Protein AF-A0A3S5IT60-F1 (afdb_monomer)

Nearest PDB structures (foldseek):
  2yw8-assembly1_A  TM=8.093E-01  e=1.150E-02  Homo sapiens
  1joc-assembly1_B  TM=5.640E-01  e=8.334E-03  Homo sapiens
  1x4u-assembly1_A  TM=7.036E-01  e=2.835E-02  Homo sapiens
  3zyq-assembly1_A  TM=5.484E-01  e=6.440E-03  Homo sapiens
  1dvp-assembly1_A-2  TM=5.156E-01  e=5.308E-03  Drosophila melanogaster

Secondary structure (DSSP, 8-state):
------HHHHHHHHHHHTTT--PPPGGGGGGS---SB-TTT-PBP-SSS--EE-TTT--EE-TTTEEEETTTTTEEEEHHHHHHHHHHHHHHHH---HHHHHHHHHHHHHT-----HHHHHHHHHHHHHHTT-

pLDDT: mean 73.01, std 16.6, range [34.28, 94.5]

Foldseek 3Di:
DDDDDDPVNVLVLLVLLCVVQDFDDPVCLVVDDDDQAAPQPRHGQDPVFAWAAARRPRDTHTPQQWDQDVSVVRHTHGLVVSVVSNLVSCCVPVVDDNVVVVVVVVVVVVVDDPPRSSVVVCCCVVVVVVVND

Structure (mmCIF, N/CA/C/O backbone):
data_AF-A0A3S5IT60-F1
#
_entry.id   AF-A0A3S5IT60-F1
#
loop_
_atom_site.group_PDB
_atom_site.id
_atom_site.type_symbol
_atom_site.label_atom_id
_atom_site.label_alt_id
_atom_site.label_comp_id
_atom_site.label_asym_id
_atom_site.label_entity_id
_atom_site.label_seq_id
_atom_site.pdbx_PDB_ins_code
_atom_site.Cartn_x
_atom_site.Cartn_y
_atom_site.Cartn_z
_atom_site.occupancy
_atom_site.B_iso_or_equiv
_atom_site.auth_seq_id
_atom_site.auth_comp_id
_atom_site.auth_asym_id
_atom_site.auth_atom_id
_atom_site.pdbx_PDB_model_num
ATOM 1 N N . MET A 1 1 ? 8.273 -21.907 -28.171 1.00 40.84 1 MET A N 1
ATOM 2 C CA . MET A 1 1 ? 9.528 -21.850 -27.393 1.00 40.84 1 MET A CA 1
ATOM 3 C C . MET A 1 1 ? 9.238 -20.989 -26.176 1.00 40.84 1 MET A C 1
ATOM 5 O O . MET A 1 1 ? 9.104 -19.785 -26.336 1.00 40.84 1 MET A O 1
ATOM 9 N N . GLY A 1 2 ? 8.970 -21.605 -25.023 1.00 52.47 2 GLY A N 1
ATOM 10 C CA . GLY A 1 2 ? 8.667 -20.878 -23.788 1.00 52.47 2 GLY A CA 1
ATOM 11 C C . GLY A 1 2 ? 9.967 -20.531 -23.072 1.00 52.47 2 GLY A C 1
ATOM 12 O O . GLY A 1 2 ? 10.777 -21.423 -22.837 1.00 52.47 2 GLY A O 1
ATOM 13 N N . ALA A 1 3 ? 10.191 -19.252 -22.785 1.00 51.38 3 ALA A N 1
ATOM 14 C CA . ALA A 1 3 ? 11.308 -18.826 -21.955 1.00 51.38 3 ALA A CA 1
ATOM 15 C C . ALA A 1 3 ? 11.000 -19.206 -20.501 1.00 51.38 3 ALA A C 1
ATOM 17 O O . ALA A 1 3 ? 10.030 -18.719 -19.924 1.00 51.38 3 ALA A O 1
ATOM 18 N N . THR A 1 4 ? 11.797 -20.097 -19.919 1.00 51.62 4 THR A N 1
ATOM 19 C CA . THR A 1 4 ? 11.739 -20.399 -18.488 1.00 51.62 4 THR A CA 1
ATOM 20 C C . THR A 1 4 ? 12.395 -19.252 -17.732 1.00 51.62 4 THR A C 1
ATOM 22 O O . THR A 1 4 ? 13.619 -19.132 -17.739 1.00 51.62 4 THR A O 1
ATOM 25 N N . VAL A 1 5 ? 11.582 -18.395 -17.119 1.00 53.34 5 VAL A N 1
ATOM 26 C CA . VAL A 1 5 ? 12.058 -17.363 -16.191 1.00 53.34 5 VAL A CA 1
ATOM 27 C C . VAL A 1 5 ? 12.486 -18.059 -14.905 1.00 53.34 5 VAL A C 1
ATOM 29 O O . VAL A 1 5 ? 11.753 -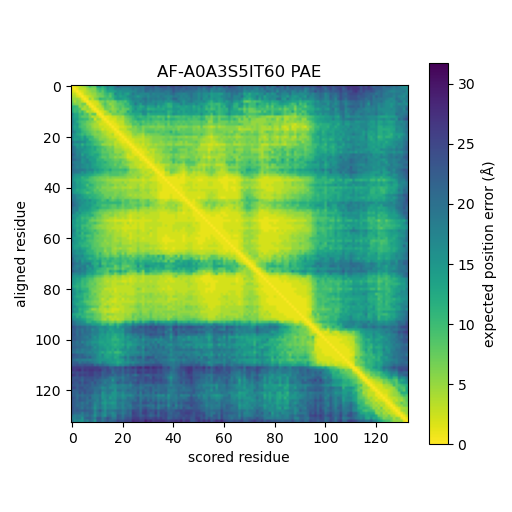18.879 -14.353 1.00 53.34 5 VAL A O 1
ATOM 32 N N . THR A 1 6 ? 13.693 -17.770 -14.441 1.00 63.62 6 THR A N 1
ATOM 33 C CA . THR A 1 6 ? 14.234 -18.373 -13.220 1.00 63.62 6 THR A CA 1
ATOM 34 C C . THR A 1 6 ? 13.696 -17.641 -11.985 1.00 63.62 6 THR A C 1
ATOM 36 O O . THR A 1 6 ? 13.493 -16.428 -12.010 1.00 63.62 6 THR A O 1
ATOM 39 N N . ALA A 1 7 ? 13.484 -18.340 -10.860 1.00 60.50 7 ALA A N 1
ATOM 40 C CA . ALA A 1 7 ? 12.960 -17.737 -9.620 1.00 60.50 7 ALA A CA 1
ATOM 41 C C . ALA A 1 7 ? 13.767 -16.505 -9.142 1.00 60.50 7 ALA A C 1
ATOM 43 O O . ALA A 1 7 ? 13.221 -15.584 -8.537 1.00 60.50 7 ALA A O 1
ATOM 44 N N . GLN A 1 8 ? 15.055 -16.451 -9.478 1.00 60.12 8 GLN A N 1
ATOM 45 C CA . GLN A 1 8 ? 15.974 -15.367 -9.131 1.00 60.12 8 GLN A CA 1
ATOM 46 C C . GLN A 1 8 ? 15.670 -14.048 -9.876 1.00 60.12 8 GLN A C 1
ATOM 48 O O . GLN A 1 8 ? 15.877 -12.961 -9.330 1.00 60.12 8 GLN A O 1
ATOM 53 N N . GLU A 1 9 ? 15.116 -14.124 -11.090 1.00 60.84 9 GLU A N 1
ATOM 54 C CA . GLU A 1 9 ? 14.685 -12.953 -11.874 1.00 60.84 9 GLU A CA 1
ATOM 55 C C . GLU A 1 9 ? 13.394 -12.338 -11.310 1.00 60.84 9 GLU A C 1
ATOM 57 O O . GLU A 1 9 ? 13.208 -11.120 -11.329 1.00 60.84 9 GLU A O 1
ATOM 62 N N . THR A 1 10 ? 12.515 -13.160 -10.728 1.00 58.47 10 THR A N 1
ATOM 63 C CA . THR A 1 10 ? 11.284 -12.658 -10.095 1.00 58.47 10 THR A CA 1
ATOM 64 C C . THR A 1 10 ? 11.574 -11.880 -8.810 1.00 58.47 10 THR A C 1
ATOM 66 O O . THR A 1 10 ? 10.928 -10.867 -8.533 1.00 58.47 10 THR A O 1
ATOM 69 N N . GLU A 1 11 ? 12.600 -12.288 -8.053 1.00 59.59 11 GLU A N 1
ATOM 70 C CA . GLU A 1 11 ? 12.967 -11.616 -6.806 1.00 59.59 11 GLU A CA 1
ATOM 71 C C . GLU A 1 11 ? 13.505 -10.196 -7.052 1.00 59.59 11 GLU A C 1
ATOM 73 O O . GLU A 1 11 ? 13.165 -9.242 -6.341 1.00 59.59 11 GLU A O 1
ATOM 78 N N . THR A 1 12 ? 14.284 -10.045 -8.124 1.00 66.12 12 THR A N 1
ATOM 79 C CA . THR A 1 12 ? 14.870 -8.772 -8.554 1.00 66.12 12 THR A CA 1
ATOM 80 C C . THR A 1 12 ? 13.831 -7.816 -9.138 1.00 66.12 12 THR A C 1
ATOM 82 O O . THR A 1 12 ? 13.889 -6.618 -8.850 1.00 66.12 12 THR A O 1
ATOM 85 N N . ALA A 1 13 ? 12.839 -8.320 -9.880 1.00 67.94 13 ALA A N 1
ATOM 86 C CA . ALA A 1 13 ? 11.760 -7.495 -10.421 1.00 67.94 13 ALA A CA 1
ATOM 87 C C . ALA A 1 13 ? 10.913 -6.834 -9.314 1.00 67.94 13 ALA A C 1
ATOM 89 O O . ALA A 1 13 ? 10.675 -5.626 -9.361 1.00 67.94 13 ALA A O 1
ATOM 90 N N . GLU A 1 14 ? 10.515 -7.576 -8.270 1.00 65.81 14 GLU A N 1
ATOM 91 C CA . GLU A 1 14 ? 9.751 -6.986 -7.157 1.00 65.81 14 GLU A CA 1
ATOM 92 C C . GLU A 1 14 ? 10.572 -5.954 -6.371 1.00 65.81 14 GLU A C 1
ATOM 94 O O . GLU A 1 14 ? 10.040 -4.920 -5.967 1.00 65.81 14 GLU A O 1
ATOM 99 N N . ALA A 1 15 ? 11.866 -6.207 -6.144 1.00 72.75 15 ALA A N 1
ATOM 100 C CA . ALA A 1 15 ? 12.739 -5.245 -5.473 1.00 72.75 15 ALA A CA 1
ATOM 101 C C . ALA A 1 15 ? 12.848 -3.935 -6.271 1.00 72.75 15 ALA A C 1
ATOM 103 O O . ALA A 1 15 ? 12.802 -2.853 -5.682 1.00 72.75 15 ALA A O 1
ATOM 104 N N . ALA A 1 16 ? 12.907 -4.027 -7.602 1.00 78.62 16 ALA A N 1
ATOM 105 C CA . ALA A 1 16 ? 12.961 -2.870 -8.484 1.00 78.62 16 ALA A CA 1
ATOM 106 C C . ALA A 1 16 ? 11.662 -2.044 -8.466 1.00 78.62 16 ALA A C 1
ATOM 108 O O . ALA A 1 16 ? 11.730 -0.815 -8.544 1.00 78.62 16 ALA A O 1
ATOM 109 N N . VAL A 1 17 ? 10.489 -2.673 -8.284 1.00 77.06 17 VAL A N 1
ATOM 110 C CA . VAL A 1 17 ? 9.199 -1.955 -8.191 1.00 77.06 17 VAL A CA 1
ATOM 111 C C . VAL A 1 17 ? 9.213 -0.903 -7.087 1.00 77.06 17 VAL A C 1
ATOM 113 O O . VAL A 1 17 ? 8.705 0.204 -7.262 1.00 77.06 17 VAL A O 1
ATOM 116 N N . PHE A 1 18 ? 9.830 -1.232 -5.958 1.00 77.75 18 PHE A N 1
ATOM 117 C CA . PHE A 1 18 ? 9.887 -0.346 -4.803 1.00 77.75 18 PHE A CA 1
ATOM 118 C C . PHE A 1 18 ? 11.218 0.388 -4.650 1.00 77.75 18 PHE A C 1
ATOM 120 O O . PHE A 1 18 ? 11.451 1.031 -3.625 1.00 77.75 18 PHE A O 1
ATOM 127 N N . ASP A 1 19 ? 12.102 0.294 -5.637 1.00 80.50 19 ASP A N 1
ATOM 128 C CA . ASP A 1 19 ? 13.351 1.036 -5.611 1.00 80.50 19 ASP A CA 1
ATOM 129 C C . ASP A 1 19 ? 13.073 2.554 -5.550 1.00 80.50 19 ASP A C 1
ATOM 131 O O . ASP A 1 19 ? 12.202 3.075 -6.249 1.00 80.50 19 ASP A O 1
ATOM 135 N N . GLY A 1 20 ? 13.754 3.245 -4.634 1.00 77.88 20 GLY A N 1
ATOM 136 C CA . GLY A 1 20 ? 13.501 4.650 -4.287 1.00 77.88 20 GLY A CA 1
ATOM 137 C C . GLY A 1 20 ? 12.342 4.913 -3.310 1.00 77.88 20 GLY A C 1
ATOM 138 O O . GLY A 1 20 ? 12.208 6.033 -2.815 1.00 77.88 20 GLY A O 1
ATOM 139 N N . VAL A 1 21 ? 11.522 3.915 -2.961 1.00 81.56 21 VAL A N 1
ATOM 140 C CA . VAL A 1 21 ? 10.470 4.076 -1.944 1.00 81.56 21 VAL A CA 1
ATOM 141 C C . VAL A 1 21 ? 11.078 3.867 -0.562 1.00 81.56 21 VAL A C 1
ATOM 143 O O . VAL A 1 21 ? 11.485 2.762 -0.211 1.00 81.56 21 VAL A O 1
ATOM 146 N N . VAL A 1 22 ? 11.114 4.917 0.260 1.00 82.69 22 VAL A N 1
ATOM 147 C CA . VAL A 1 22 ? 11.595 4.820 1.646 1.00 82.69 22 VAL A CA 1
ATOM 148 C C . VAL A 1 22 ? 10.433 4.404 2.555 1.00 82.69 22 VAL A C 1
ATOM 150 O O . VAL A 1 22 ? 9.494 5.183 2.735 1.00 82.69 22 VAL A O 1
ATOM 153 N N . PRO A 1 23 ? 10.456 3.199 3.159 1.00 82.06 23 PRO A N 1
ATOM 154 C CA . PRO A 1 23 ? 9.400 2.792 4.069 1.00 82.06 23 PRO A CA 1
ATOM 155 C C . PRO A 1 23 ? 9.397 3.667 5.324 1.00 82.06 23 PRO A C 1
ATOM 157 O O . PRO A 1 23 ? 10.436 3.889 5.945 1.00 82.06 23 PRO A O 1
ATOM 160 N N . LEU A 1 24 ? 8.211 4.058 5.779 1.00 84.75 24 LEU A N 1
ATOM 161 C CA . LEU A 1 24 ? 8.016 4.692 7.072 1.00 84.75 24 LEU A CA 1
ATOM 162 C C . LEU A 1 24 ? 8.524 3.795 8.204 1.00 84.75 24 LEU A C 1
ATOM 164 O O . LEU A 1 24 ? 8.148 2.615 8.348 1.00 84.75 24 LEU A O 1
ATOM 168 N N . ASP A 1 25 ? 9.341 4.406 9.061 1.00 84.38 25 ASP A N 1
ATOM 169 C CA . ASP A 1 25 ? 9.777 3.809 10.313 1.00 84.38 25 ASP A CA 1
ATOM 170 C C . ASP A 1 25 ? 8.559 3.546 11.214 1.00 84.38 25 ASP A C 1
ATOM 172 O O . ASP A 1 25 ? 7.595 4.312 11.266 1.00 84.38 25 ASP A O 1
ATOM 176 N N . ARG A 1 26 ? 8.612 2.452 11.979 1.00 79.31 26 ARG A N 1
ATOM 177 C CA . ARG A 1 26 ? 7.598 2.125 12.986 1.00 79.31 26 ARG A CA 1
ATOM 178 C C . ARG A 1 26 ? 7.411 3.261 14.003 1.00 79.31 26 ARG A C 1
ATOM 180 O O . ARG A 1 26 ? 6.302 3.421 14.503 1.00 79.31 26 ARG A O 1
ATOM 187 N N . LYS A 1 27 ? 8.450 4.055 14.282 1.00 83.88 27 LYS A N 1
ATOM 188 C CA . LYS A 1 27 ? 8.384 5.228 15.170 1.00 83.88 27 LYS A CA 1
ATOM 189 C C . LYS A 1 27 ? 7.503 6.353 14.613 1.00 83.88 27 LYS A C 1
ATOM 191 O O . LYS A 1 27 ? 6.889 7.078 15.390 1.00 83.88 27 LYS A O 1
ATOM 196 N N . ALA A 1 28 ? 7.384 6.478 13.289 1.00 84.50 28 ALA A N 1
ATOM 197 C CA . ALA A 1 28 ? 6.565 7.515 12.656 1.00 84.50 28 ALA A CA 1
ATOM 198 C C . ALA A 1 28 ? 5.056 7.271 12.838 1.00 84.50 28 ALA A C 1
ATOM 200 O O . ALA A 1 28 ? 4.260 8.207 12.819 1.00 84.50 28 ALA A O 1
ATOM 201 N N . PHE A 1 29 ? 4.650 6.025 13.090 1.00 82.75 29 PHE A N 1
ATOM 202 C CA . PHE A 1 29 ? 3.245 5.644 13.224 1.00 82.75 29 PHE A CA 1
ATOM 203 C C . PHE A 1 29 ? 2.532 6.264 14.424 1.00 82.75 29 PHE A C 1
ATOM 205 O O . PHE A 1 29 ? 1.329 6.505 14.343 1.00 82.75 29 PHE A O 1
ATOM 212 N N . GLY A 1 30 ? 3.248 6.598 15.498 1.00 79.12 30 GLY A N 1
ATOM 213 C CA . GLY A 1 30 ? 2.641 7.268 16.650 1.00 79.12 30 GLY A CA 1
ATOM 214 C C . GLY A 1 30 ? 2.011 8.625 16.313 1.00 79.12 30 GLY A C 1
ATOM 215 O O . GLY A 1 30 ? 1.128 9.069 17.033 1.00 79.12 30 GLY A O 1
ATOM 216 N N . LYS A 1 31 ? 2.428 9.260 15.208 1.00 83.31 31 LYS A N 1
ATOM 217 C CA . LYS A 1 31 ? 1.959 10.589 14.789 1.00 83.31 31 LYS A CA 1
ATOM 218 C C . LYS A 1 31 ? 0.756 10.557 13.842 1.00 83.31 31 LYS A C 1
ATOM 220 O O . LYS A 1 31 ? 0.187 11.602 13.557 1.00 83.31 31 LYS A O 1
ATOM 225 N N . ILE A 1 32 ? 0.390 9.382 13.332 1.00 81.50 32 ILE A N 1
ATOM 226 C CA . ILE A 1 32 ? -0.679 9.245 12.337 1.00 81.50 32 ILE A CA 1
ATOM 227 C C . ILE A 1 32 ? -1.991 8.939 13.066 1.00 81.50 32 ILE A C 1
ATOM 229 O O . ILE A 1 32 ? -2.000 7.992 13.869 1.00 81.50 32 ILE A O 1
ATOM 233 N N . PRO A 1 33 ? -3.077 9.688 12.786 1.00 82.12 33 PRO A N 1
ATOM 234 C CA . PRO A 1 33 ? -4.378 9.471 13.402 1.00 82.12 33 PRO A CA 1
ATOM 235 C C . PRO A 1 33 ? -4.825 8.017 13.276 1.00 82.12 33 PRO A C 1
ATOM 237 O O . PRO A 1 33 ? -4.734 7.403 12.212 1.00 82.12 33 PRO A O 1
ATOM 240 N N . GLN A 1 34 ? -5.308 7.458 14.382 1.00 79.56 34 GLN A N 1
ATOM 241 C CA . GLN A 1 34 ? -5.911 6.132 14.380 1.00 79.56 34 GLN A CA 1
ATOM 242 C C . GLN A 1 34 ? -7.344 6.272 13.879 1.00 79.56 34 GLN A C 1
ATOM 244 O O . GLN A 1 34 ? -8.212 6.762 14.598 1.00 79.56 34 GLN A O 1
ATOM 249 N N . LEU A 1 35 ? -7.588 5.859 12.640 1.00 85.94 35 LEU A N 1
ATOM 250 C CA . LEU A 1 35 ? -8.948 5.736 12.132 1.00 85.94 35 LEU A CA 1
ATOM 251 C C . LEU A 1 35 ? -9.630 4.536 12.791 1.00 85.94 35 LEU A C 1
ATOM 253 O O . LEU A 1 35 ? -8.990 3.522 13.067 1.00 85.94 35 LEU A O 1
ATOM 257 N N . THR A 1 36 ? -10.937 4.643 13.015 1.00 92.44 36 THR A N 1
ATOM 258 C CA . THR A 1 36 ? -11.783 3.548 13.513 1.00 92.44 36 THR A CA 1
ATOM 259 C C . THR A 1 36 ? -12.359 2.698 12.383 1.00 92.44 36 THR A C 1
ATOM 261 O O . THR A 1 36 ? -13.053 1.726 12.653 1.00 92.44 36 THR A O 1
ATOM 264 N N . PHE A 1 37 ? -12.068 3.026 11.121 1.00 93.62 37 PHE A N 1
ATOM 265 C CA . PHE A 1 37 ? -12.516 2.299 9.936 1.00 93.62 37 PHE A CA 1
ATOM 266 C C . PHE A 1 37 ? -11.435 2.265 8.852 1.00 93.62 37 PHE A C 1
ATOM 268 O O . PHE A 1 37 ? -10.533 3.100 8.815 1.00 93.62 37 PHE A O 1
ATOM 275 N N . CYS A 1 38 ? -11.536 1.289 7.952 1.00 92.31 38 CYS A N 1
ATOM 276 C CA . CYS A 1 38 ? 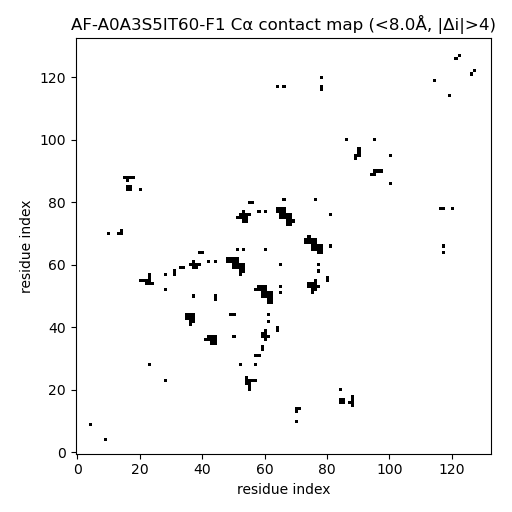-10.665 1.160 6.792 1.00 92.31 38 CYS A CA 1
ATOM 277 C C . CYS A 1 38 ? -11.081 2.162 5.701 1.00 92.31 38 CYS A C 1
ATOM 279 O O . CYS A 1 38 ? -12.222 2.073 5.247 1.00 92.31 38 CYS A O 1
ATOM 281 N N . PRO A 1 39 ? -10.185 3.034 5.207 1.00 88.38 39 PRO A N 1
ATOM 282 C CA . PRO A 1 39 ? -10.536 4.041 4.201 1.00 88.38 39 PRO A CA 1
ATOM 283 C C . PRO A 1 39 ? -10.983 3.417 2.868 1.00 88.38 39 PRO A C 1
ATOM 285 O O . PRO A 1 39 ? -11.924 3.905 2.256 1.00 88.38 39 PRO A O 1
ATOM 288 N N . ASP A 1 40 ? -10.390 2.285 2.471 1.00 86.69 40 ASP A N 1
ATOM 289 C CA . ASP A 1 40 ? -10.703 1.635 1.189 1.00 86.69 40 ASP A CA 1
ATOM 290 C C . ASP A 1 40 ? -12.085 0.964 1.133 1.00 86.69 40 ASP A C 1
ATOM 292 O O . ASP A 1 40 ? -12.724 0.944 0.086 1.00 86.69 40 ASP A O 1
ATOM 296 N N . CYS A 1 41 ? -12.541 0.350 2.230 1.00 89.94 41 CYS A N 1
ATOM 297 C CA . CYS A 1 41 ? -13.770 -0.462 2.232 1.00 89.94 41 CYS A CA 1
ATOM 298 C C . CYS A 1 41 ? -14.825 -0.013 3.247 1.00 89.94 41 CYS A C 1
ATOM 300 O O . CYS A 1 41 ? -15.869 -0.650 3.356 1.00 89.94 41 CYS A O 1
ATOM 302 N N . GLY A 1 42 ? -14.542 1.017 4.048 1.00 91.00 42 GLY A N 1
ATOM 303 C CA . GLY A 1 42 ? -15.435 1.532 5.089 1.00 91.00 42 GLY A CA 1
ATOM 304 C C . GLY A 1 42 ? -15.638 0.609 6.298 1.00 91.00 42 GLY A C 1
ATOM 305 O O . GLY A 1 42 ? -16.348 0.975 7.229 1.00 91.00 42 GLY A O 1
ATOM 306 N N . ARG A 1 43 ? -15.031 -0.588 6.329 1.00 90.88 43 ARG A N 1
ATOM 307 C CA . ARG A 1 43 ? -15.206 -1.539 7.438 1.00 90.88 43 ARG A CA 1
ATOM 308 C C . ARG A 1 43 ? -14.607 -0.981 8.732 1.00 90.88 43 ARG A C 1
ATOM 310 O O . ARG A 1 43 ? -13.422 -0.653 8.757 1.00 90.88 43 ARG A O 1
ATOM 317 N N . LEU A 1 44 ? -15.405 -0.951 9.799 1.00 94.50 44 LEU A N 1
ATOM 318 C CA . LEU A 1 44 ? -14.961 -0.584 11.145 1.00 94.50 44 LEU A CA 1
ATOM 319 C C . LEU A 1 44 ? -13.890 -1.557 11.660 1.00 94.50 44 LEU A C 1
ATOM 321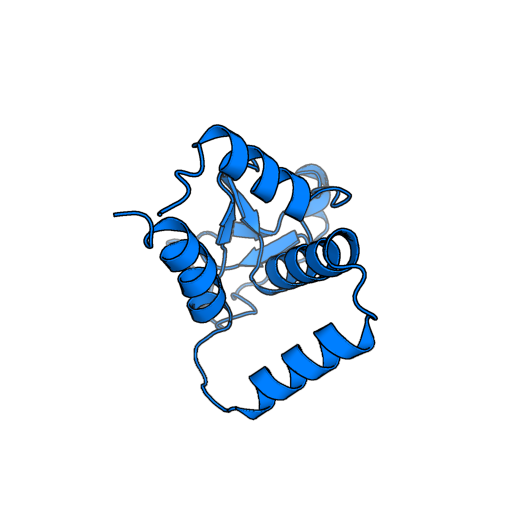 O O . LEU A 1 44 ? -13.963 -2.768 11.441 1.00 94.50 44 LEU A O 1
ATOM 325 N N . PHE A 1 45 ? -12.891 -1.017 12.347 1.00 93.75 45 PHE A N 1
ATOM 326 C CA . PHE A 1 45 ? -11.920 -1.794 13.096 1.00 93.75 45 PHE A CA 1
ATOM 327 C C . PHE A 1 45 ? -12.520 -2.152 14.453 1.00 93.75 45 PHE A C 1
ATOM 329 O O . PHE A 1 45 ? -12.802 -1.282 15.273 1.00 93.75 45 PHE A O 1
ATOM 336 N N . ASP A 1 46 ? -12.706 -3.447 14.676 1.00 90.50 46 ASP A N 1
ATOM 337 C CA . ASP A 1 46 ? -13.123 -4.023 15.948 1.00 90.50 46 ASP A CA 1
ATOM 338 C C . ASP A 1 46 ? -11.968 -4.820 16.585 1.00 90.50 46 ASP A C 1
ATOM 340 O O . ASP A 1 46 ? -10.844 -4.867 16.074 1.00 90.50 46 ASP A O 1
ATOM 344 N N . VAL A 1 47 ? -12.239 -5.471 17.718 1.00 85.62 47 VAL A N 1
ATOM 345 C CA . VAL A 1 47 ? -11.247 -6.271 18.459 1.00 85.62 47 VAL A CA 1
ATOM 346 C C . VAL A 1 47 ? -10.681 -7.427 17.613 1.00 85.62 47 VAL A C 1
ATOM 348 O O . VAL A 1 47 ? -9.523 -7.820 17.789 1.00 85.62 47 VAL A O 1
ATOM 351 N N . PHE A 1 48 ? -11.459 -7.942 16.655 1.00 87.44 48 PHE A N 1
ATOM 352 C CA . PHE A 1 48 ? -11.062 -9.034 15.761 1.00 87.44 48 PHE A CA 1
ATOM 353 C C . PHE A 1 48 ? -10.334 -8.536 14.504 1.00 87.44 48 PHE A C 1
ATOM 355 O O . PHE A 1 48 ? -9.521 -9.252 13.912 1.00 87.44 48 PHE A O 1
ATOM 362 N N . THR A 1 49 ? -10.565 -7.286 14.115 1.00 86.06 49 THR A N 1
ATOM 363 C CA . THR A 1 49 ? -10.052 -6.670 12.894 1.00 86.06 49 THR A CA 1
ATOM 364 C C . THR A 1 49 ? -8.946 -5.684 13.238 1.00 86.06 49 THR A C 1
ATOM 366 O O . THR A 1 49 ? -9.087 -4.470 13.098 1.00 86.06 49 THR A O 1
ATOM 369 N N . ARG A 1 50 ? -7.794 -6.219 13.658 1.00 88.44 50 ARG A N 1
ATOM 370 C CA . ARG A 1 50 ? -6.614 -5.393 13.954 1.00 88.44 50 ARG A CA 1
ATOM 371 C C . ARG A 1 50 ? -6.158 -4.625 12.699 1.00 88.44 50 ARG A C 1
ATOM 373 O O . ARG A 1 50 ? -5.850 -5.273 11.688 1.00 88.44 50 ARG A O 1
ATOM 380 N N . PRO A 1 51 ? -6.062 -3.284 12.749 1.00 91.69 51 PRO A N 1
ATOM 381 C CA . PRO A 1 51 ? -5.607 -2.493 11.614 1.00 91.69 51 PRO A CA 1
ATOM 382 C C . PRO A 1 51 ? -4.138 -2.783 11.288 1.00 91.69 51 PRO A C 1
ATOM 384 O O . PRO A 1 51 ? -3.295 -2.954 12.173 1.00 91.69 51 PRO A O 1
ATOM 387 N N . ARG A 1 52 ? -3.818 -2.815 9.994 1.00 91.75 52 ARG A N 1
ATOM 388 C CA . ARG A 1 52 ? -2.455 -2.916 9.459 1.00 91.75 52 ARG A CA 1
ATOM 389 C C . ARG A 1 52 ? -2.074 -1.578 8.856 1.00 91.75 52 ARG A C 1
ATOM 391 O O . ARG A 1 52 ? -2.839 -1.024 8.080 1.00 91.75 52 ARG A O 1
ATOM 398 N N . ARG A 1 53 ? -0.896 -1.063 9.197 1.00 91.81 53 ARG A N 1
ATOM 399 C CA . ARG A 1 53 ? -0.451 0.246 8.708 1.00 91.81 53 ARG A CA 1
ATOM 400 C C . ARG A 1 53 ? 0.365 0.111 7.438 1.00 91.81 53 ARG A C 1
ATOM 402 O O . ARG A 1 53 ? 1.359 -0.609 7.460 1.00 91.81 53 ARG A O 1
ATOM 409 N N . CYS A 1 54 ? -0.017 0.814 6.377 1.00 92.44 54 CYS A N 1
ATOM 410 C CA . CYS A 1 54 ? 0.781 0.883 5.159 1.00 92.44 54 CYS A CA 1
ATOM 411 C C . CYS A 1 54 ? 2.198 1.381 5.488 1.00 92.44 54 CYS A C 1
ATOM 413 O O . CYS A 1 54 ? 2.368 2.370 6.193 1.00 92.44 54 CYS A O 1
ATOM 415 N N . ARG A 1 55 ? 3.239 0.720 4.982 1.00 91.12 55 ARG A N 1
ATOM 416 C CA . ARG A 1 55 ? 4.624 1.167 5.182 1.00 91.12 55 ARG A CA 1
ATOM 417 C C . ARG A 1 55 ? 5.023 2.357 4.322 1.00 91.12 55 ARG A C 1
ATOM 419 O O . ARG A 1 55 ? 6.104 2.872 4.542 1.00 91.12 55 ARG A O 1
ATOM 426 N N . VAL A 1 56 ? 4.183 2.793 3.394 1.00 90.75 56 VAL A N 1
ATOM 427 C CA . VAL A 1 56 ? 4.467 3.936 2.523 1.00 90.75 56 VAL A CA 1
ATOM 428 C C . VAL A 1 56 ? 3.754 5.184 3.043 1.00 90.75 56 VAL A C 1
ATOM 430 O O . VAL A 1 56 ? 4.421 6.129 3.438 1.00 90.75 56 VAL A O 1
ATOM 433 N N . CYS A 1 57 ? 2.420 5.172 3.147 1.00 91.19 57 CYS A N 1
ATOM 434 C CA . CYS A 1 57 ? 1.655 6.326 3.648 1.00 91.19 57 CYS A CA 1
ATOM 435 C C . CYS A 1 57 ? 1.356 6.286 5.158 1.00 91.19 57 CYS A C 1
ATOM 437 O O . CYS A 1 57 ? 1.074 7.316 5.760 1.00 91.19 57 CYS A O 1
ATOM 439 N N . GLY A 1 58 ? 1.412 5.110 5.795 1.00 92.06 58 GLY A N 1
ATOM 440 C CA . GLY A 1 58 ? 1.148 4.956 7.231 1.00 92.06 58 GLY A CA 1
ATOM 441 C C . GLY A 1 58 ? -0.323 4.805 7.627 1.00 92.06 58 GLY A C 1
ATOM 442 O O . GLY A 1 58 ? -0.600 4.573 8.809 1.00 92.06 58 GLY A O 1
ATOM 443 N N . GLU A 1 59 ? -1.246 4.869 6.664 1.00 92.44 59 GLU A N 1
ATOM 444 C CA . GLU A 1 59 ? -2.684 4.680 6.875 1.00 92.44 59 GLU A CA 1
ATOM 445 C C . GLU A 1 59 ? -3.023 3.289 7.413 1.00 92.44 59 GLU A 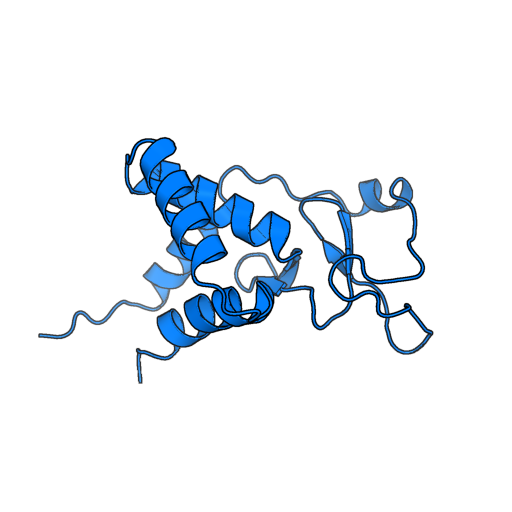C 1
ATOM 447 O O . GLU A 1 59 ? -2.384 2.290 7.068 1.00 92.44 59 GLU A O 1
ATOM 452 N N . ALA A 1 60 ? -4.053 3.226 8.257 1.00 93.00 60 ALA A N 1
ATOM 453 C CA . ALA A 1 60 ? -4.578 1.995 8.830 1.00 93.00 60 ALA A CA 1
ATOM 454 C C . ALA A 1 60 ? -5.591 1.337 7.882 1.00 93.00 60 ALA A C 1
ATOM 456 O O . ALA A 1 60 ? -6.638 1.906 7.589 1.00 93.00 60 ALA A O 1
ATOM 457 N N . LEU A 1 61 ? -5.308 0.110 7.443 1.00 92.88 61 LEU A N 1
ATOM 458 C CA . LEU A 1 61 ? -6.161 -0.675 6.550 1.00 92.88 61 LEU A CA 1
ATOM 459 C C . LEU A 1 61 ? -6.520 -2.024 7.164 1.00 92.88 61 LEU A C 1
ATOM 461 O O . LEU A 1 61 ? -5.809 -2.569 8.013 1.00 92.88 61 LEU A O 1
ATOM 465 N N . CYS A 1 62 ? -7.619 -2.613 6.697 1.00 92.19 62 CYS A N 1
ATOM 466 C CA . CYS A 1 62 ? -7.972 -3.974 7.078 1.00 92.19 62 CYS A CA 1
ATOM 467 C C . CYS A 1 62 ? -7.082 -5.004 6.359 1.00 92.19 62 CYS A C 1
ATOM 469 O O . CYS A 1 62 ? -6.457 -4.722 5.337 1.00 92.19 62 CYS A O 1
ATOM 471 N N . LYS A 1 63 ? -7.066 -6.250 6.855 1.00 89.81 63 LYS A N 1
ATOM 472 C CA . LYS A 1 63 ? -6.313 -7.360 6.235 1.00 89.81 63 LYS A CA 1
ATOM 473 C C . LYS A 1 63 ? -6.678 -7.593 4.758 1.00 89.81 63 LYS A C 1
ATOM 475 O O . LYS A 1 63 ? -5.850 -8.112 4.024 1.00 89.81 63 LYS A O 1
ATOM 480 N N . ARG A 1 64 ? -7.905 -7.259 4.335 1.00 88.00 64 ARG A N 1
ATOM 481 C CA . ARG A 1 64 ? -8.375 -7.484 2.955 1.00 88.00 64 ARG A CA 1
ATOM 482 C C . ARG A 1 64 ? -7.853 -6.438 1.972 1.00 88.00 64 ARG A C 1
ATOM 484 O O . ARG A 1 64 ? -7.461 -6.822 0.876 1.00 88.00 64 ARG A O 1
ATOM 491 N N . CYS A 1 65 ? -7.852 -5.170 2.385 1.00 87.00 65 CYS A N 1
ATOM 492 C CA . CYS A 1 65 ? -7.414 -4.027 1.574 1.00 87.00 65 CYS A CA 1
ATOM 493 C C . CYS A 1 65 ? -5.897 -3.817 1.618 1.00 87.00 65 CYS A C 1
ATOM 495 O O . CYS A 1 65 ? -5.319 -3.139 0.776 1.00 87.00 65 CYS A O 1
ATOM 497 N N . CYS A 1 66 ? -5.234 -4.402 2.611 1.00 88.94 66 CYS A N 1
ATOM 498 C CA . CYS A 1 66 ? -3.791 -4.377 2.693 1.00 88.94 66 CYS A CA 1
ATOM 499 C C . CYS A 1 66 ? -3.173 -5.514 1.867 1.00 88.94 66 CYS A C 1
ATOM 501 O O . CYS A 1 66 ? -3.484 -6.688 2.080 1.00 88.94 66 CYS A O 1
ATOM 503 N N . LEU A 1 67 ? -2.259 -5.158 0.969 1.00 85.56 67 LEU A N 1
ATOM 504 C CA . LEU A 1 67 ? -1.417 -6.090 0.230 1.00 85.56 67 LEU A CA 1
ATOM 505 C C . LEU A 1 67 ? -0.154 -6.389 1.049 1.00 85.56 67 LEU A C 1
ATOM 507 O O . LEU A 1 67 ? 0.396 -5.509 1.717 1.00 85.56 67 LEU A O 1
ATOM 511 N N . LEU A 1 68 ? 0.288 -7.647 1.029 1.00 76.56 68 LEU A N 1
ATOM 512 C CA . LEU A 1 68 ? 1.542 -8.072 1.648 1.00 76.56 68 LEU A CA 1
ATOM 513 C C . LEU A 1 68 ? 2.553 -8.358 0.543 1.00 76.56 68 LEU A C 1
ATOM 515 O O . LEU A 1 68 ? 2.367 -9.302 -0.218 1.00 76.56 68 LEU A O 1
ATOM 519 N N . CYS A 1 69 ? 3.619 -7.566 0.483 1.00 67.75 69 CYS A N 1
ATOM 520 C CA . CYS A 1 69 ? 4.710 -7.782 -0.466 1.00 67.75 69 CYS A CA 1
ATOM 521 C C . CYS A 1 69 ? 5.719 -8.773 0.121 1.00 67.75 69 CYS A C 1
ATOM 523 O O . CYS A 1 69 ? 6.240 -8.534 1.219 1.00 67.75 69 CYS A O 1
ATOM 525 N N . ARG A 1 70 ? 6.004 -9.869 -0.595 1.00 63.09 70 ARG A N 1
ATOM 526 C CA . ARG A 1 70 ? 6.907 -10.937 -0.132 1.00 63.09 70 ARG A CA 1
ATOM 527 C C . ARG A 1 70 ? 8.337 -10.421 0.029 1.00 63.09 70 ARG A C 1
ATOM 529 O O . ARG A 1 70 ? 8.877 -10.494 1.135 1.00 63.09 70 ARG A O 1
ATOM 536 N N . ASN A 1 71 ? 8.880 -9.761 -0.994 1.00 64.62 71 ASN A N 1
ATOM 537 C CA . ASN A 1 71 ? 10.284 -9.324 -0.996 1.00 64.62 71 ASN A CA 1
ATOM 538 C C . ASN A 1 71 ? 10.561 -8.120 -0.087 1.00 64.62 71 ASN A C 1
ATOM 540 O O . ASN A 1 71 ? 11.695 -7.838 0.290 1.00 64.62 71 ASN A O 1
ATOM 544 N N . TRP A 1 72 ? 9.509 -7.461 0.396 1.00 66.44 72 TRP A N 1
ATOM 545 C CA . TRP A 1 72 ? 9.589 -6.390 1.390 1.00 66.44 72 TRP A CA 1
ATOM 546 C C . TRP A 1 72 ? 9.415 -6.890 2.827 1.00 66.44 72 TRP A C 1
ATOM 548 O O . TRP A 1 72 ? 8.856 -6.197 3.681 1.00 66.44 72 TRP A O 1
ATOM 558 N N . LYS A 1 73 ? 9.900 -8.103 3.124 1.00 72.19 73 LYS A N 1
ATOM 559 C CA . LYS A 1 73 ? 9.790 -8.743 4.448 1.00 72.19 73 LYS A CA 1
ATOM 560 C C . LYS A 1 73 ? 8.339 -8.774 4.953 1.00 72.19 73 LYS A C 1
ATOM 562 O O . LYS A 1 73 ? 8.088 -8.467 6.120 1.00 72.19 73 LYS A O 1
ATOM 567 N N . TRP A 1 74 ? 7.382 -9.089 4.073 1.00 73.06 74 TRP A N 1
ATOM 568 C CA . TRP A 1 74 ? 5.948 -9.161 4.398 1.00 73.06 74 TRP A CA 1
ATOM 569 C C . TRP A 1 74 ? 5.380 -7.865 4.985 1.00 73.06 74 TRP A C 1
ATOM 571 O O . TRP A 1 74 ? 4.563 -7.870 5.915 1.00 73.06 74 TRP A O 1
ATOM 581 N N . ARG A 1 75 ? 5.832 -6.722 4.461 1.00 85.31 75 ARG A N 1
ATOM 582 C CA . ARG A 1 75 ? 5.370 -5.420 4.933 1.00 85.31 75 ARG A CA 1
ATOM 583 C C . ARG A 1 75 ? 4.015 -5.052 4.312 1.00 85.31 75 ARG A C 1
ATOM 585 O O . ARG A 1 75 ? 3.842 -5.182 3.105 1.00 85.31 75 ARG A O 1
ATOM 592 N N . PRO A 1 76 ? 3.059 -4.582 5.130 1.00 89.50 76 PRO A N 1
ATOM 593 C CA . PRO A 1 76 ? 1.758 -4.113 4.661 1.00 89.50 76 PRO A CA 1
ATOM 594 C C . PRO A 1 76 ? 1.871 -2.853 3.790 1.00 89.50 76 PRO A C 1
ATOM 596 O O . PRO A 1 76 ? 2.483 -1.871 4.213 1.00 89.50 76 PRO A O 1
ATOM 599 N N . ILE A 1 77 ? 1.235 -2.851 2.616 1.00 91.06 77 ILE A N 1
ATOM 600 C CA . ILE A 1 77 ? 1.096 -1.690 1.717 1.00 91.06 77 ILE A CA 1
ATOM 601 C C . ILE A 1 77 ? -0.388 -1.549 1.315 1.00 91.06 77 ILE A C 1
ATOM 603 O O . ILE A 1 77 ? -1.089 -2.556 1.202 1.00 91.06 77 ILE A O 1
ATOM 607 N N . CYS A 1 78 ? -0.913 -0.323 1.183 1.00 90.75 78 CYS A N 1
ATOM 608 C CA . CYS A 1 78 ? -2.270 -0.108 0.664 1.00 90.75 78 CYS A CA 1
ATOM 609 C C . CYS A 1 78 ? -2.294 -0.247 -0.861 1.00 90.75 78 CYS A C 1
ATOM 611 O O . CYS A 1 78 ? -1.256 -0.107 -1.510 1.00 90.75 78 CYS A O 1
ATOM 613 N N . ALA A 1 79 ? -3.473 -0.487 -1.436 1.00 86.94 79 ALA A N 1
ATOM 614 C CA . ALA A 1 79 ? -3.624 -0.582 -2.888 1.00 86.94 79 ALA A CA 1
ATOM 615 C C . ALA A 1 79 ? -3.126 0.688 -3.597 1.00 86.94 79 ALA A C 1
ATOM 617 O O . ALA A 1 79 ? -2.378 0.594 -4.563 1.00 86.94 79 ALA A O 1
ATOM 618 N N . TYR A 1 80 ? -3.435 1.866 -3.045 1.00 87.81 80 TYR A N 1
ATOM 619 C CA . TYR A 1 80 ? -3.009 3.142 -3.619 1.00 87.81 80 TYR A CA 1
ATOM 620 C C . TYR A 1 80 ? -1.481 3.282 -3.706 1.00 87.81 80 TYR A C 1
ATOM 622 O O . TYR A 1 80 ? -0.940 3.594 -4.763 1.00 87.81 80 TYR A O 1
ATOM 630 N N . CYS A 1 81 ? -0.760 3.016 -2.612 1.00 89.69 81 CYS A N 1
ATOM 631 C CA . CYS A 1 81 ? 0.699 3.097 -2.631 1.00 89.69 81 CYS A CA 1
ATOM 632 C C . CYS A 1 81 ? 1.320 2.011 -3.510 1.00 89.69 81 CYS A C 1
ATOM 634 O O . CYS A 1 81 ? 2.345 2.275 -4.129 1.00 89.69 81 CYS A O 1
ATOM 636 N N . MET A 1 82 ? 0.714 0.822 -3.589 1.00 88.44 82 MET A N 1
ATOM 637 C CA . MET A 1 82 ? 1.148 -0.210 -4.532 1.00 88.44 82 MET A CA 1
ATOM 638 C C . MET A 1 82 ? 1.037 0.292 -5.978 1.00 88.44 82 MET A C 1
ATOM 640 O O . MET A 1 82 ? 2.0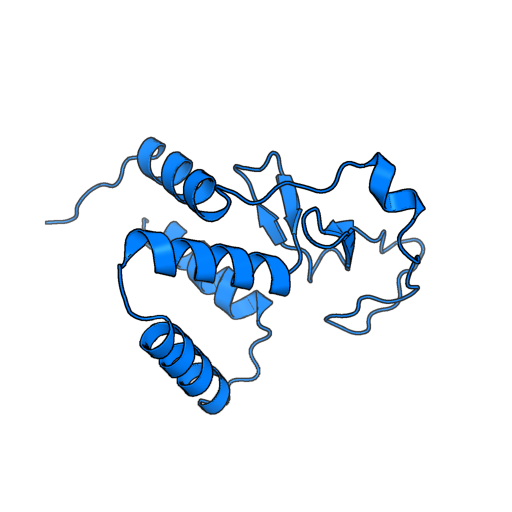20 0.230 -6.711 1.00 88.44 82 MET A O 1
ATOM 644 N N . ASP A 1 83 ? -0.110 0.862 -6.359 1.00 85.56 83 ASP A N 1
ATOM 645 C CA . ASP A 1 83 ? -0.315 1.460 -7.683 1.00 85.56 83 ASP A CA 1
ATOM 646 C C . ASP A 1 83 ? 0.734 2.533 -7.988 1.00 85.56 83 ASP A C 1
ATOM 648 O O . ASP A 1 83 ? 1.316 2.542 -9.070 1.00 85.56 83 ASP A O 1
ATOM 652 N N . SER A 1 84 ? 1.024 3.421 -7.030 1.00 85.94 84 SER A N 1
ATOM 653 C CA . SER A 1 84 ? 2.067 4.439 -7.200 1.00 85.94 84 SER A CA 1
ATOM 654 C C . SER A 1 84 ? 3.452 3.827 -7.437 1.00 85.94 84 SER A C 1
ATOM 656 O O . SER A 1 84 ? 4.184 4.311 -8.297 1.00 85.94 84 SER A O 1
ATOM 658 N N . CYS A 1 85 ? 3.811 2.760 -6.715 1.00 85.19 85 CYS A N 1
ATOM 659 C CA . CYS A 1 85 ? 5.098 2.079 -6.901 1.00 85.19 85 CYS A CA 1
ATOM 660 C C . CYS A 1 85 ? 5.193 1.450 -8.296 1.00 85.19 85 CYS A C 1
ATOM 662 O O . CYS A 1 85 ? 6.191 1.634 -8.989 1.00 85.19 85 CYS A O 1
ATOM 664 N N . LEU A 1 86 ? 4.128 0.781 -8.744 1.00 83.44 86 LEU A N 1
ATOM 665 C CA . LEU A 1 86 ? 4.059 0.187 -10.080 1.00 83.44 86 LEU A CA 1
ATOM 666 C C . LEU A 1 86 ? 4.147 1.242 -11.185 1.00 83.44 86 LEU A C 1
ATOM 668 O O . LEU A 1 86 ? 4.891 1.055 -12.144 1.00 83.44 86 LEU A O 1
ATOM 672 N N . CYS A 1 87 ? 3.446 2.370 -11.042 1.00 80.81 87 CYS A N 1
ATOM 673 C CA . CYS A 1 87 ? 3.550 3.477 -11.991 1.00 80.81 87 CYS A CA 1
ATOM 674 C C . CYS A 1 87 ? 4.981 4.035 -12.059 1.00 80.81 87 CYS A C 1
ATOM 676 O O . CYS A 1 87 ? 5.506 4.213 -13.156 1.00 80.81 87 CYS A O 1
ATOM 678 N N . ASN A 1 88 ? 5.633 4.261 -10.912 1.00 81.00 88 ASN A N 1
ATOM 679 C CA . ASN A 1 88 ? 7.021 4.738 -10.867 1.00 81.00 88 ASN A CA 1
ATOM 680 C C . ASN A 1 88 ? 8.002 3.728 -11.481 1.00 81.00 88 ASN A C 1
ATOM 682 O O . ASN A 1 88 ? 8.992 4.107 -12.102 1.00 81.00 88 ASN A O 1
ATOM 686 N N . TYR A 1 89 ? 7.758 2.432 -11.301 1.00 81.75 89 TYR A N 1
ATOM 687 C CA . TYR A 1 89 ? 8.556 1.383 -11.924 1.00 81.75 89 TYR A CA 1
ATOM 688 C C . TYR A 1 89 ? 8.395 1.359 -13.446 1.00 81.75 89 TYR A C 1
ATOM 690 O O . TYR A 1 89 ? 9.397 1.360 -14.161 1.00 81.75 89 TYR A O 1
ATOM 698 N N . ALA A 1 90 ? 7.156 1.409 -13.942 1.00 78.25 90 ALA A N 1
ATOM 699 C CA . ALA A 1 90 ? 6.868 1.453 -15.374 1.00 78.25 90 ALA A CA 1
ATOM 700 C C . ALA A 1 90 ? 7.525 2.672 -16.042 1.00 78.25 90 ALA A C 1
ATOM 702 O O . ALA A 1 90 ? 8.153 2.539 -17.086 1.00 78.25 90 ALA A O 1
ATOM 703 N N . GLN A 1 91 ? 7.477 3.843 -15.396 1.00 77.75 91 GLN A N 1
ATOM 704 C CA . GLN A 1 91 ? 8.148 5.053 -15.889 1.00 77.75 91 GLN A CA 1
ATOM 705 C C . GLN A 1 91 ? 9.661 4.868 -16.052 1.00 77.75 91 GLN A C 1
ATOM 707 O O . GLN A 1 91 ? 10.240 5.329 -17.031 1.00 77.75 91 GLN A O 1
ATOM 712 N N . ARG A 1 92 ? 10.312 4.185 -15.104 1.00 80.31 92 ARG A N 1
ATOM 713 C CA . ARG A 1 92 ? 11.766 3.964 -15.136 1.00 80.31 92 ARG A CA 1
ATOM 714 C C . ARG A 1 92 ? 12.195 2.902 -16.142 1.00 80.31 92 ARG A C 1
ATOM 716 O O . ARG A 1 92 ? 13.311 2.973 -16.642 1.00 80.31 92 ARG A O 1
ATOM 723 N N . THR A 1 93 ? 11.343 1.914 -16.403 1.00 78.44 93 THR A N 1
ATOM 724 C CA . THR A 1 93 ? 11.695 0.739 -17.214 1.00 78.44 93 THR A CA 1
ATOM 725 C C . THR A 1 93 ? 11.246 0.843 -18.662 1.00 78.44 93 THR A C 1
ATOM 727 O O . THR A 1 93 ? 11.985 0.424 -19.547 1.00 78.44 93 THR A O 1
ATOM 730 N N . CYS A 1 94 ? 10.072 1.413 -18.923 1.00 73.62 94 CYS A N 1
ATOM 731 C CA . CYS A 1 94 ? 9.524 1.480 -20.274 1.00 73.62 94 CYS A CA 1
ATOM 732 C C . CYS A 1 94 ? 10.001 2.713 -21.051 1.00 73.62 94 CYS A C 1
ATOM 734 O O . CYS A 1 94 ? 9.860 2.738 -22.266 1.00 73.62 94 CYS A O 1
ATOM 736 N N . GLY A 1 95 ? 10.540 3.746 -20.387 1.00 63.22 95 GLY A N 1
ATOM 737 C CA . GLY A 1 95 ? 10.899 5.011 -21.046 1.00 63.22 95 GLY A CA 1
ATOM 738 C C . GLY A 1 95 ? 9.707 5.739 -21.690 1.00 63.22 95 GLY A C 1
ATOM 739 O O . GLY A 1 95 ? 9.888 6.776 -22.326 1.00 63.22 95 GLY A O 1
ATOM 740 N N . ASP A 1 96 ? 8.494 5.207 -21.521 1.00 54.41 96 ASP A N 1
ATOM 741 C CA . ASP A 1 96 ? 7.270 5.764 -22.063 1.00 54.41 96 ASP A CA 1
ATOM 742 C C . ASP A 1 96 ? 6.937 7.073 -21.352 1.00 54.41 96 ASP A C 1
ATOM 744 O O . ASP A 1 96 ? 6.987 7.188 -20.123 1.00 54.41 96 ASP A O 1
ATOM 748 N N . SER A 1 97 ? 6.567 8.068 -22.158 1.00 63.09 97 SER A N 1
ATOM 749 C CA . SER A 1 97 ? 6.054 9.350 -21.685 1.00 63.09 97 SER A CA 1
ATOM 750 C C . SER A 1 97 ? 4.962 9.131 -20.629 1.00 63.09 97 SER A C 1
ATOM 752 O O . SER A 1 97 ? 4.050 8.322 -20.820 1.00 63.09 97 SER A O 1
ATOM 754 N N . PHE A 1 98 ? 5.030 9.897 -19.533 1.00 56.09 98 PHE A N 1
ATOM 755 C CA . PHE A 1 98 ? 4.030 9.948 -18.457 1.00 56.09 98 PHE A CA 1
ATOM 756 C C . PHE A 1 98 ? 2.583 9.973 -18.986 1.00 56.09 98 PHE A C 1
ATOM 758 O O . PHE A 1 98 ? 1.682 9.368 -18.394 1.00 56.09 98 PHE A O 1
ATOM 765 N N . ASP A 1 99 ? 2.377 10.618 -20.136 1.00 67.88 99 ASP A N 1
ATOM 766 C CA . ASP A 1 99 ? 1.080 10.745 -20.786 1.00 67.88 99 ASP A CA 1
ATOM 767 C C . ASP A 1 99 ? 0.504 9.404 -21.256 1.00 67.88 99 ASP A C 1
ATOM 769 O O . ASP A 1 99 ? -0.706 9.207 -21.163 1.00 67.88 99 ASP A O 1
ATOM 773 N N . GLU A 1 100 ? 1.323 8.458 -21.722 1.00 70.38 100 GLU A N 1
ATOM 774 C CA . GLU A 1 100 ? 0.852 7.163 -22.238 1.00 70.38 100 GLU A CA 1
ATOM 775 C C . GLU A 1 100 ? 0.326 6.275 -21.101 1.00 70.38 100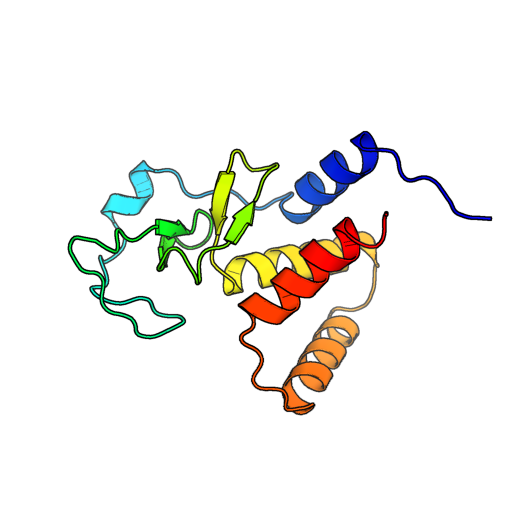 GLU A C 1
ATOM 777 O O . GLU A 1 100 ? -0.788 5.747 -21.164 1.00 70.38 100 GLU A O 1
ATOM 782 N N . ALA A 1 101 ? 1.081 6.185 -20.001 1.00 64.12 101 ALA A N 1
ATOM 783 C CA . ALA A 1 101 ? 0.678 5.438 -18.812 1.00 64.12 101 ALA A CA 1
ATOM 784 C C . ALA A 1 101 ? -0.580 6.041 -18.162 1.00 64.12 101 ALA A C 1
ATOM 786 O O . ALA A 1 101 ? -1.500 5.311 -17.773 1.00 64.12 101 ALA A O 1
ATOM 787 N N . HIS A 1 102 ? -0.663 7.375 -18.090 1.00 68.12 102 HIS A N 1
ATOM 788 C CA . HIS A 1 102 ? -1.836 8.072 -17.568 1.00 68.12 102 HIS A CA 1
ATOM 789 C C . HIS A 1 102 ? -3.066 7.898 -18.477 1.00 68.12 102 HIS A C 1
ATOM 791 O O . HIS A 1 102 ? -4.153 7.589 -17.981 1.00 68.12 102 HIS A O 1
ATOM 797 N N . ARG A 1 103 ? -2.903 8.000 -19.806 1.00 74.06 103 ARG A N 1
ATOM 798 C CA . ARG A 1 103 ? -3.966 7.719 -20.790 1.00 74.06 103 ARG A CA 1
ATOM 799 C C . ARG A 1 103 ? -4.484 6.294 -20.667 1.00 74.06 103 ARG A C 1
ATOM 801 O O . ARG A 1 103 ? -5.699 6.097 -20.666 1.00 74.06 103 ARG A O 1
ATOM 808 N N . ASN A 1 104 ? -3.594 5.316 -20.511 1.00 68.50 104 ASN A N 1
ATOM 809 C CA . ASN A 1 104 ? -3.991 3.933 -20.287 1.00 68.50 104 ASN A CA 1
ATOM 810 C C . ASN A 1 104 ? -4.788 3.808 -18.986 1.00 68.50 104 ASN A C 1
ATOM 812 O O . ASN A 1 104 ? -5.905 3.300 -19.022 1.00 68.50 104 ASN A O 1
ATOM 816 N N . LYS A 1 105 ? -4.304 4.353 -17.861 1.00 70.44 105 LYS A N 1
ATOM 817 C CA . LYS A 1 105 ? -5.028 4.337 -16.574 1.00 70.44 105 LYS A CA 1
ATOM 818 C C . LYS A 1 105 ? -6.432 4.945 -16.669 1.00 70.44 105 LYS A C 1
ATOM 820 O O . LYS A 1 105 ? -7.384 4.354 -16.162 1.00 70.44 105 LYS A O 1
ATOM 825 N N . LEU A 1 106 ? -6.581 6.088 -17.339 1.00 72.56 106 LEU A N 1
ATOM 826 C CA . LEU A 1 106 ? -7.885 6.718 -17.565 1.00 72.56 106 LEU A CA 1
ATOM 827 C C . LEU A 1 106 ? -8.793 5.854 -18.448 1.00 72.56 106 LEU A C 1
ATOM 829 O O . LEU A 1 106 ? -9.978 5.712 -18.148 1.00 72.56 106 LEU A O 1
ATOM 833 N N . ARG A 1 107 ? -8.241 5.230 -19.497 1.00 75.00 107 ARG A N 1
ATOM 834 C CA . ARG A 1 107 ? -8.971 4.288 -20.358 1.00 75.00 107 ARG A CA 1
ATOM 835 C C . ARG A 1 107 ? -9.484 3.091 -19.549 1.00 75.00 107 ARG A C 1
ATOM 837 O O . ARG A 1 107 ? -10.635 2.700 -19.714 1.00 75.00 107 ARG A O 1
ATOM 844 N N . TRP A 1 108 ? -8.680 2.574 -18.620 1.00 59.28 108 TRP A N 1
ATOM 845 C CA . TRP A 1 108 ? -9.072 1.495 -17.706 1.00 59.28 108 TRP A CA 1
ATOM 846 C C . TRP A 1 108 ? -10.163 1.920 -16.716 1.00 59.28 108 TRP A C 1
ATOM 848 O O . TRP A 1 108 ? -11.126 1.182 -16.522 1.00 59.28 108 TRP A O 1
ATOM 858 N N . GLN A 1 109 ? -10.065 3.118 -16.128 1.00 64.75 109 GLN A N 1
ATOM 859 C CA . GLN A 1 109 ? -11.104 3.646 -15.231 1.00 64.75 109 GLN A CA 1
ATOM 860 C C . GLN A 1 109 ? -12.444 3.864 -15.952 1.00 64.75 109 GLN A C 1
ATOM 862 O O . GLN A 1 109 ? -13.501 3.608 -15.375 1.00 64.75 109 GLN A O 1
ATOM 867 N N . GLN A 1 110 ? -12.412 4.283 -17.221 1.00 70.25 110 GLN A N 1
ATOM 868 C CA . GLN A 1 110 ? -13.612 4.476 -18.042 1.00 70.25 110 GLN A CA 1
ATOM 869 C C . GLN A 1 110 ? -14.264 3.160 -18.491 1.00 70.25 110 GLN A C 1
ATOM 871 O O . GLN A 1 110 ? -15.472 3.130 -18.707 1.00 70.25 110 GLN A O 1
ATOM 876 N N . GLN A 1 111 ? -13.515 2.055 -18.575 1.00 66.00 111 GLN A N 1
ATOM 877 C CA . GLN A 1 111 ? -14.052 0.744 -18.969 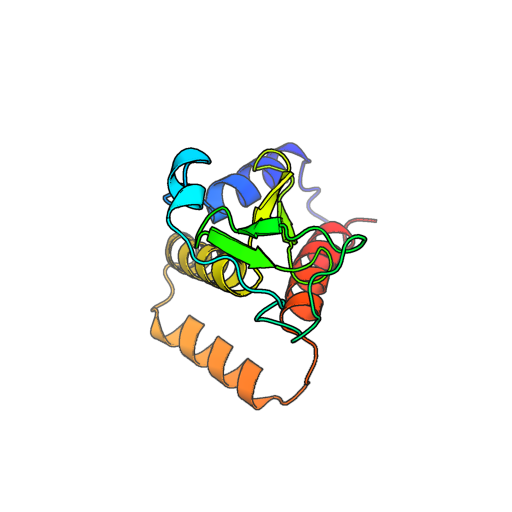1.00 66.00 111 GLN A CA 1
ATOM 878 C C . GLN A 1 111 ? -14.877 0.029 -17.877 1.00 66.00 111 GLN A C 1
ATOM 880 O O . GLN A 1 111 ? -15.313 -1.105 -18.069 1.00 66.00 111 GLN A O 1
ATOM 885 N N . GLY A 1 112 ? -15.179 0.696 -16.758 1.00 45.03 112 GLY A N 1
ATOM 886 C CA . GLY A 1 112 ? -16.444 0.469 -16.051 1.00 45.03 112 GLY A CA 1
ATOM 887 C C . GLY A 1 112 ? -16.643 -0.889 -15.372 1.00 45.03 112 GLY A C 1
ATOM 888 O O . GLY A 1 112 ? -17.780 -1.242 -15.061 1.00 45.03 112 GLY A O 1
ATOM 889 N N . LYS A 1 113 ? -15.587 -1.648 -15.069 1.00 47.06 113 LYS A N 1
ATOM 890 C CA . LYS A 1 113 ? -15.707 -2.784 -14.146 1.00 47.06 113 LYS A CA 1
ATOM 891 C C . LYS A 1 113 ? -15.327 -2.317 -12.748 1.00 47.06 113 LYS A C 1
ATOM 893 O O . LYS A 1 113 ? -14.160 -2.083 -12.458 1.00 47.06 113 LYS A O 1
ATOM 898 N N . LYS A 1 114 ? -16.329 -2.193 -11.870 1.00 45.38 114 LYS A N 1
ATOM 899 C CA . LYS A 1 114 ? -16.183 -2.017 -10.412 1.00 45.38 114 LYS A CA 1
ATOM 900 C C . LYS A 1 114 ? -15.556 -3.257 -9.749 1.00 45.38 114 LYS A C 1
ATOM 902 O O . LYS A 1 114 ? -16.038 -3.727 -8.726 1.00 45.38 114 LYS A O 1
ATOM 907 N N . THR A 1 115 ? -14.515 -3.834 -10.326 1.00 47.81 115 THR A N 1
ATOM 908 C CA . THR A 1 115 ? -13.629 -4.723 -9.580 1.00 47.81 115 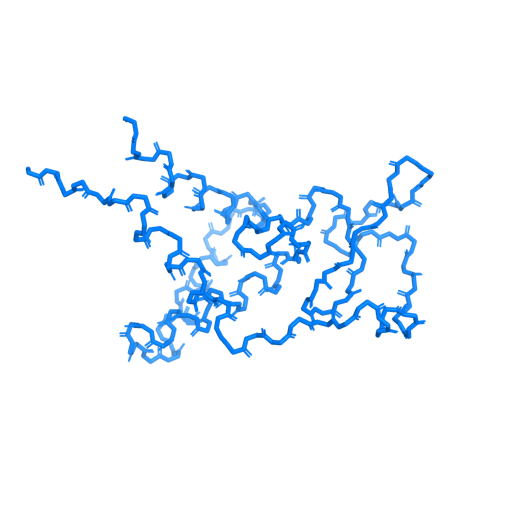THR A CA 1
ATOM 909 C C . THR A 1 115 ? -12.804 -3.815 -8.688 1.00 47.81 115 THR A C 1
ATOM 911 O O . THR A 1 115 ? -12.233 -2.834 -9.174 1.00 47.81 115 THR A O 1
ATOM 914 N N . SER A 1 116 ? -12.797 -4.071 -7.379 1.00 47.22 116 SER A N 1
ATOM 915 C CA . SER A 1 116 ? -11.971 -3.276 -6.467 1.00 47.22 116 SER A CA 1
ATOM 916 C C . SER A 1 116 ? -10.539 -3.240 -7.009 1.00 47.22 116 SER A C 1
ATOM 918 O O . SER A 1 116 ? -10.061 -4.242 -7.542 1.00 47.22 116 SER A O 1
ATOM 920 N N . SER A 1 117 ? -9.841 -2.114 -6.887 1.00 47.31 117 SER A N 1
ATOM 921 C CA . SER A 1 117 ? -8.430 -1.999 -7.292 1.00 47.31 117 SER A CA 1
ATOM 922 C C . SER A 1 117 ? -7.563 -3.134 -6.716 1.00 47.31 117 SER A C 1
ATOM 924 O O . SER A 1 117 ? -6.623 -3.596 -7.360 1.00 47.31 117 SER A O 1
ATOM 926 N N . CYS A 1 118 ? -7.950 -3.682 -5.555 1.00 45.66 118 CYS A N 1
ATOM 927 C CA . CYS A 1 118 ? -7.361 -4.883 -4.970 1.00 45.66 118 CYS A CA 1
ATOM 928 C C . CYS A 1 118 ? -7.528 -6.171 -5.792 1.00 45.66 118 CYS A C 1
ATOM 930 O O . CYS A 1 118 ? -6.644 -7.016 -5.705 1.00 45.66 118 CYS A O 1
ATOM 932 N N . GLU A 1 119 ? -8.625 -6.377 -6.525 1.00 50.66 119 GLU A N 1
ATOM 933 C CA . GLU A 1 119 ? -8.856 -7.591 -7.327 1.00 50.66 119 GLU A CA 1
ATOM 934 C C . GLU A 1 119 ? -8.054 -7.584 -8.621 1.00 50.66 119 GLU A C 1
ATOM 936 O O . GLU A 1 119 ? -7.503 -8.617 -8.981 1.00 50.66 119 GLU A O 1
ATOM 941 N N . ILE A 1 120 ? -7.917 -6.427 -9.276 1.00 52.41 120 ILE A N 1
ATOM 942 C CA . ILE A 1 120 ? -7.142 -6.323 -10.518 1.00 52.41 120 ILE A CA 1
ATOM 943 C C . ILE A 1 120 ? -5.651 -6.476 -10.226 1.00 52.41 120 ILE A C 1
ATOM 945 O O . ILE A 1 120 ? -5.001 -7.297 -10.862 1.00 52.41 120 ILE A O 1
ATOM 949 N N . LEU A 1 121 ? -5.110 -5.763 -9.232 1.00 52.03 121 LEU A N 1
ATOM 950 C CA . LEU A 1 121 ? -3.703 -5.917 -8.845 1.00 52.03 121 LEU A CA 1
ATOM 951 C C . LEU A 1 121 ? -3.415 -7.308 -8.288 1.00 52.03 121 LEU A C 1
ATOM 953 O O . LEU A 1 121 ? -2.361 -7.864 -8.580 1.00 52.03 121 LEU A O 1
ATOM 957 N N . ARG A 1 122 ? -4.362 -7.901 -7.541 1.00 51.53 122 ARG A N 1
ATOM 958 C CA . ARG A 1 122 ? -4.273 -9.322 -7.197 1.00 51.53 122 ARG A CA 1
ATOM 959 C C . ARG A 1 122 ? -4.250 -10.172 -8.446 1.00 51.53 122 ARG A C 1
ATOM 961 O O . ARG A 1 122 ? -3.401 -11.023 -8.496 1.00 51.53 122 ARG A O 1
ATOM 968 N N . SER A 1 123 ? -5.112 -9.971 -9.435 1.00 48.56 123 SER A N 1
ATOM 969 C CA . SER A 1 123 ? -5.111 -10.799 -10.644 1.00 48.56 123 SER A CA 1
ATOM 970 C C . SER A 1 123 ? -3.894 -10.555 -11.534 1.00 48.56 123 SER A C 1
ATOM 972 O O . SER A 1 123 ? -3.429 -11.491 -12.152 1.00 48.56 123 SER A O 1
ATOM 974 N N . PHE A 1 124 ? -3.308 -9.358 -11.564 1.00 51.06 124 PHE A N 1
ATOM 975 C CA . PHE A 1 124 ? -2.056 -9.122 -12.281 1.00 51.06 124 PHE A CA 1
ATOM 976 C C . PHE A 1 124 ? -0.875 -9.762 -11.561 1.00 51.06 124 PHE A C 1
ATOM 978 O O . PHE A 1 124 ? -0.092 -10.431 -12.211 1.00 51.06 124 PHE A O 1
ATOM 985 N N . PHE A 1 125 ? -0.763 -9.637 -10.236 1.00 51.00 125 PHE A N 1
ATOM 986 C CA . PHE A 1 125 ? 0.301 -10.322 -9.500 1.00 51.00 125 PHE A CA 1
ATOM 987 C C . PHE A 1 125 ? 0.068 -11.831 -9.412 1.00 51.00 125 PHE A C 1
ATOM 989 O O . PHE A 1 125 ? 0.995 -12.583 -9.631 1.00 51.00 125 PHE A O 1
ATOM 996 N N . ILE A 1 126 ? -1.150 -12.292 -9.141 1.00 48.09 126 ILE A N 1
ATOM 997 C CA . ILE A 1 126 ? -1.498 -13.716 -9.072 1.00 48.09 126 ILE A CA 1
ATOM 998 C C . ILE A 1 126 ? -1.408 -14.332 -10.466 1.00 48.09 126 ILE A C 1
ATOM 1000 O O . ILE A 1 126 ? -0.709 -15.310 -10.588 1.00 48.09 126 ILE A O 1
ATOM 1004 N N . ASN A 1 127 ? -1.973 -13.756 -11.535 1.00 38.41 127 ASN A N 1
ATOM 1005 C CA . ASN A 1 127 ? -1.899 -14.371 -12.872 1.00 38.41 127 ASN A CA 1
ATOM 1006 C C . ASN A 1 127 ? -0.548 -14.166 -13.574 1.00 38.41 127 ASN A C 1
ATOM 1008 O O . ASN A 1 127 ? -0.178 -15.014 -14.373 1.00 38.41 127 ASN A O 1
ATOM 1012 N N . ALA A 1 128 ? 0.213 -13.093 -13.312 1.00 41.31 128 ALA A N 1
ATOM 1013 C CA . ALA A 1 128 ? 1.593 -13.014 -13.816 1.00 41.31 128 ALA A CA 1
ATOM 1014 C C . ALA A 1 128 ? 2.536 -13.987 -13.083 1.00 41.31 128 ALA A C 1
ATOM 1016 O O . ALA A 1 128 ? 3.618 -14.265 -13.591 1.00 41.31 128 ALA A O 1
ATOM 1017 N N . ILE A 1 129 ? 2.121 -14.505 -11.918 1.00 43.00 129 ILE A N 1
ATOM 1018 C CA . ILE A 1 129 ? 2.840 -15.521 -11.137 1.00 43.00 129 ILE A CA 1
ATOM 1019 C C . ILE A 1 129 ? 2.290 -16.943 -11.408 1.00 43.00 129 ILE A C 1
ATOM 1021 O O . ILE A 1 129 ? 3.080 -17.872 -11.485 1.00 43.00 129 ILE A O 1
ATOM 1025 N N . ASP A 1 130 ? 0.980 -17.110 -11.624 1.00 34.28 130 ASP A N 1
ATOM 1026 C CA . ASP A 1 130 ? 0.275 -18.393 -11.829 1.00 34.28 130 ASP A CA 1
ATOM 1027 C C . ASP A 1 130 ? 0.147 -18.784 -13.314 1.00 34.28 130 ASP A C 1
ATOM 1029 O O . ASP A 1 130 ? -0.205 -19.915 -13.623 1.00 34.28 130 ASP A O 1
ATOM 1033 N N . ALA A 1 131 ? 0.472 -17.908 -14.272 1.00 35.84 131 ALA A N 1
ATOM 1034 C CA . ALA A 1 131 ? 0.623 -18.301 -15.683 1.00 35.84 131 ALA A CA 1
ATOM 1035 C C . ALA A 1 131 ? 1.912 -19.121 -15.949 1.00 35.84 131 ALA A C 1
ATOM 1037 O O . ALA A 1 131 ? 2.370 -19.196 -17.091 1.00 35.84 131 ALA A O 1
ATOM 1038 N N . GLN A 1 132 ? 2.511 -19.695 -14.900 1.00 45.19 132 GLN A N 1
ATOM 1039 C CA . GLN A 1 132 ? 3.723 -20.519 -14.916 1.00 45.19 132 GLN A CA 1
ATOM 1040 C C . GLN A 1 132 ? 3.494 -21.945 -14.368 1.00 45.19 132 GLN A C 1
ATOM 1042 O O . GLN A 1 132 ? 4.451 -22.555 -13.895 1.00 45.19 132 GLN A O 1
ATOM 1047 N N . ASP A 1 133 ? 2.268 -22.476 -14.452 1.00 39.06 133 ASP A N 1
ATOM 1048 C CA . ASP A 1 133 ? 1.987 -23.923 -14.352 1.00 39.06 133 ASP A CA 1
ATOM 1049 C C . ASP A 1 133 ? 1.586 -24.507 -15.720 1.00 39.06 133 ASP A C 1
ATOM 1051 O O . ASP A 1 133 ? 0.700 -23.922 -16.392 1.00 39.06 133 ASP A O 1
#

Organism: NCBI:txid83891

Sequence (133 aa):
MGATVTAQETETAEAAVFDGVVPLDRKAFGKIPQLTFCPDCGRLFDVFTRPRRCRVCGEALCKRCCLLCRNWKWRPICAYCMDSCLCNYAQRTCGDSFDEAHRNKLRWQQQGKKTSSCEILRSFFINAIDAQD

Solvent-accessible surface area (backbone atoms only — not comparable to full-atom values): 8044 Å² total; per-residue (Å²): 137,83,83,81,80,53,76,71,60,57,57,52,53,59,52,52,32,46,60,93,62,74,66,55,55,79,77,60,50,80,77,51,83,84,68,61,39,17,82,91,75,65,50,66,53,51,97,87,45,65,68,43,50,17,33,70,84,50,53,52,25,40,76,85,61,32,45,66,40,69,92,60,78,59,41,39,30,37,53,68,60,50,52,52,31,50,53,55,31,47,47,72,71,66,71,52,58,71,63,59,61,49,52,49,53,52,54,58,65,68,66,69,68,91,61,54,71,63,54,54,53,44,46,51,55,48,46,73,61,59,74,76,119

InterPro domains:
  IPR011011 Zinc finger, FYVE/PHD-type [SSF57903] (35-86)

Radius of gyration: 16.48 Å; Cα contacts (8 Å, |Δi|>4): 127; chains: 1; bounding box: 32×35×46 Å

Mean predicted aligned error: 11.29 Å

=== Feature glossary ===
Legend for the data blocks above and below:

— What the protein is —

The amino-acid sequence is the protein's primary structure: the linear order of residues from the N-terminus to the C-terminus, written in one-letter code. Everything else here — the 3D coordinates, the secondary structure, the domain annotations — is ultimately a consequence of this string.

Database cross-references. InterPro integrates a dozen domain/family si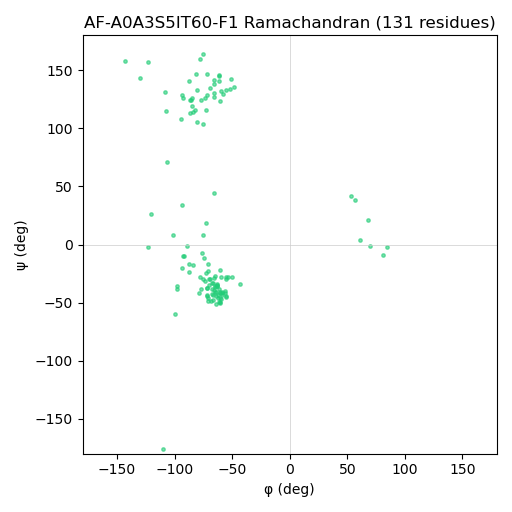gnature databases into unified entries with residue-range hits. GO terms attach function/process/location labels with evidence codes. CATH codes position the fold in a four-level structural taxonomy. Organism is the NCBI-taxonomy species name.

— Where its atoms are —

The mmCIF block holds the 3D Cartesian coordinates of each backbone atom (N, Cα, C, O) in ångströms. mmCIF is the PDB's canonical archive format — a tagged-loop text representation of the atomic model.

The six renders are orthographic views along the three Cartesian axes in both directions. Representation (cartoon, sticks, or surface) and color scheme (sequence-rainbow or by-chain) vary across proteins so the training set covers all the common visualization conventions.

— Local backbone conformation —

Secondary structure is the local, repeating backbone conformation. DSSP classifies it into eight states by reading the hydrogen-bond network: three helix types (H, G, I), two β types (E, B), two non-regular types (T, S), and unstructured coil (-).

SS3 is a coarse helix/strand/coil call (letters a/b/c) made by the P-SEA algorithm from inter-Cα distances and dihedrals. It is less detailed than DSSP but needs only Cα positions.

Backbone dihedral angles. Every residue except chain termini has a φ (preceding-C → N → Cα → C) and a ψ (N → Cα → C → next-N). They are reported in degrees following the IUPAC sign convention. Secondary structure is essentially a statement about which (φ, ψ) basin each residue occupies.

— Global shape and packing —

The geometric summary reports three shape descriptors. Rg (radius of gyration) measures how spread out the Cα atoms are about their centre of mass; compact globular proteins have small Rg, elongated or unfolded ones large. Cα contacts (<8 Å, |i−j|>4) count long-range residue pairs in spatial proximity — high for tightly packed folds, near zero for rods or random coil. The bounding-box extents give the protein's footprint along x, y, z in Å.

Solvent accessibility: the surface area of each residue that a 1.4 Å water probe can touch, in Å². When only backbone atoms are present the absolute values are lower than full-atom SASA (side chains contribute most of the area) and are flagged as backbone-only.

Plot images: a contact map (which residues are close in 3D, as an N×N binary image), a Ramachandran scatter (backbone torsion angles, revealing secondary-structure composition at a glance), and — for AlphaFold structures — a PAE heatmap (pairwise prediction confidence).

— Structural neighborhood —

Foldseek's 3Di representation compresses backbone geometry into a per-residue letter drawn from a learned twenty-state alphabet. It captures the tertiary interaction pattern around each residue — which residues are packed against it in space, regardless of where they are in sequence.

Structural nearest neighbors (via Foldseek easy-search vs the PDB). Reported per hit: target PDB id, E-value, and alignment TM-score. A TM-score above ~0.5 is the conventional threshold for 'same fold'.

— Confidence and disorder —

pLDDT (predicted Local Distance Difference Test) is AlphaFold's per-residue confidence score, ranging from 0 to 100. Values above 90 indicate high confidence (typically well-packed cores); 70–90 is confident; 50–70 low confidence; below 50 usually means the region is disordered or the prediction is unreliable there. AlphaFold stores pLDDT in the mmCIF B-factor column.

For experimental (PDB) structures, the B-factor (temperature factor) quantifies the positional spread of each atom in the crystal — a combination of thermal vibration and static disorder — in units of Å². High B-factors mark flexible loops or poorly resolved regions; low B-factors mark the rigid, well-ordered core.

Predicted Aligned Error (PAE) is an AlphaFold confidence matrix: entry (i, j) is the expected error in the position of residue j, in ångströms, when the prediction is superimposed on the true structure at residue i. Low PAE within a block of residues means that block is internally rigid and well-predicted; high PAE between two blocks means their relative placement is uncertain even if each block individually is confident.